Protein AF-A0AAP0EEF1-F1 (afdb_monomer)

Sequence (165 aa):
MEDHRELQLLPNTASATRLAAWRSDSSGSSISKVIESFEGPSLDLQLSISLQPVTKGSSDCVIRRPFREFNDAKIDLNCIEALKWQAAEQIRLAAVEKAYAEKVREMTRREMELAQSEFARARYMWERAREEVEKAERLKEKATRQIDSKCMEITCQACRQSFRP

Secondary structure (DSSP, 8-state):
---------------------------------------------------------S-----------S--HHHHHHHHHHHHHHHHHHHHHHHHHHHHHHHHHHHHHHHHHHHHHHHHHHHHHHHHHHHHHHHHHHHHHHHHHHHHHHHHHHS-HHHHHHT--

Radius of gyration: 39.21 Å; Cα contacts (8 Å, |Δi|>4): 2; chains: 1; bounding box: 82×52×106 Å

Solvent-accessible surface area (backbone atoms only — not comparable to full-atom values): 10947 Å² total; per-residue (Å²): 133,83,89,89,78,85,87,81,89,74,93,84,81,84,89,80,92,74,88,80,82,82,81,81,81,93,79,83,87,79,95,71,94,74,88,72,80,78,80,63,83,80,78,76,75,78,73,80,76,72,77,62,72,80,75,72,76,87,70,88,77,73,90,70,84,72,95,79,86,91,82,72,73,69,63,54,52,57,52,51,51,54,50,51,51,52,51,52,51,51,50,53,52,51,52,54,53,48,53,51,54,50,51,50,53,53,51,54,50,52,54,50,52,50,52,50,54,51,49,54,52,50,51,53,52,49,53,52,51,49,53,51,51,55,50,51,50,55,49,49,54,52,50,51,56,51,49,55,54,50,52,60,72,72,47,54,73,70,58,51,64,73,70,53,132

Foldseek 3Di:
DDDDDDDDDDDDDDDDDDDDDDDDDDDDDDDDDDPPPPPDPPPPPPPPPPPPVPPPDDDDPPPPDDDDDDDPPPVVVVVVVVVVVVVVVVVVVVVVVVVVVVVVVVVVVVVVVVVVVVVVVVVVVVVVVVVVVVVVVVVVVVVVVVCVVVVLVPDDPVVNVVPDD

Mean predicted aligned error: 19.74 Å

Organism: NCBI:txid461633

Structure (mmCIF, N/CA/C/O backbone):
data_AF-A0AAP0EEF1-F1
#
_entry.id   AF-A0AAP0EEF1-F1
#
loop_
_atom_site.group_PDB
_atom_site.id
_atom_site.type_symbol
_atom_site.label_atom_id
_atom_site.label_alt_id
_atom_site.label_comp_id
_atom_site.label_asym_id
_atom_site.label_entity_id
_atom_site.label_seq_id
_atom_site.pdbx_PDB_ins_code
_atom_site.Cartn_x
_atom_site.Cartn_y
_atom_site.Cartn_z
_atom_site.occupancy
_atom_site.B_iso_or_equiv
_atom_site.auth_seq_id
_atom_site.auth_comp_id
_atom_site.auth_asym_id
_atom_site.auth_atom_id
_atom_site.pdbx_PDB_model_num
ATOM 1 N N . MET A 1 1 ? -27.051 17.434 -30.254 1.00 35.62 1 MET A N 1
ATOM 2 C CA . MET A 1 1 ? -26.848 16.120 -30.882 1.00 35.62 1 MET A CA 1
ATOM 3 C C . MET A 1 1 ? -25.595 15.565 -30.236 1.00 35.62 1 MET A C 1
ATOM 5 O O . MET A 1 1 ? -24.589 16.257 -30.312 1.00 35.62 1 MET A O 1
ATOM 9 N N . GLU A 1 2 ? -25.778 14.469 -29.486 1.00 39.75 2 GLU A N 1
ATOM 10 C CA . GLU A 1 2 ? -24.788 13.547 -28.884 1.00 39.75 2 GLU A CA 1
ATOM 11 C C . GLU A 1 2 ? -23.659 14.199 -28.055 1.00 39.75 2 GLU A C 1
ATOM 13 O O . GLU A 1 2 ? -22.771 14.842 -28.594 1.00 39.75 2 GLU A O 1
ATOM 18 N N . ASP A 1 3 ? -23.610 14.179 -26.723 1.00 47.78 3 ASP A N 1
ATOM 19 C CA . ASP A 1 3 ? -23.941 13.183 -25.690 1.00 47.78 3 ASP A CA 1
ATOM 20 C C . ASP A 1 3 ? -23.058 11.916 -25.668 1.00 47.78 3 ASP A C 1
ATOM 22 O O . ASP A 1 3 ? -22.742 11.358 -26.714 1.00 47.78 3 ASP A O 1
ATOM 26 N N . HIS A 1 4 ? -22.738 11.478 -24.434 1.00 46.66 4 HIS A N 1
ATOM 27 C CA . HIS A 1 4 ? -22.029 10.258 -23.975 1.00 46.66 4 HIS A CA 1
ATOM 28 C C . HIS A 1 4 ? -20.543 10.412 -23.590 1.00 46.66 4 HIS A C 1
ATOM 30 O O . HIS A 1 4 ? -19.727 10.867 -24.377 1.00 46.66 4 HIS A O 1
ATOM 36 N N . ARG A 1 5 ? -20.044 9.912 -22.454 1.00 43.47 5 ARG A N 1
ATOM 37 C CA . ARG A 1 5 ? -20.575 9.458 -21.152 1.00 43.47 5 ARG A CA 1
ATOM 38 C C . ARG A 1 5 ? -19.319 9.039 -20.374 1.00 43.47 5 ARG A C 1
ATOM 40 O O . ARG A 1 5 ? -18.548 8.213 -20.855 1.00 43.47 5 ARG A O 1
ATOM 47 N N . GLU A 1 6 ? -19.098 9.622 -19.206 1.00 51.62 6 GLU A N 1
ATOM 48 C CA . GLU A 1 6 ? -17.984 9.287 -18.316 1.00 51.62 6 GLU A CA 1
ATOM 49 C C . GLU A 1 6 ? -18.129 7.846 -17.789 1.00 51.62 6 GLU A C 1
ATOM 51 O O . GLU A 1 6 ? -19.218 7.423 -17.391 1.00 51.62 6 GLU A O 1
ATOM 56 N N . LEU A 1 7 ? -17.038 7.074 -17.789 1.00 45.34 7 LEU A N 1
ATOM 57 C CA . LEU A 1 7 ? -17.011 5.717 -17.240 1.00 45.34 7 LEU A CA 1
ATOM 58 C C . LEU A 1 7 ? -16.867 5.778 -15.714 1.00 45.34 7 LEU A C 1
ATOM 60 O O . LEU A 1 7 ? -15.766 5.842 -15.173 1.00 45.34 7 LEU A O 1
ATOM 64 N N . GLN A 1 8 ? -18.004 5.741 -15.023 1.00 51.88 8 GLN A N 1
ATOM 65 C CA . GLN A 1 8 ? -18.085 5.448 -13.595 1.00 51.88 8 GLN A CA 1
ATOM 66 C C . GLN A 1 8 ? -17.860 3.946 -13.366 1.00 51.88 8 GLN A C 1
ATOM 68 O O . GLN A 1 8 ? -18.639 3.119 -13.838 1.00 51.88 8 GLN A O 1
ATOM 73 N N . LEU A 1 9 ? -16.819 3.587 -12.613 1.00 38.78 9 LEU A N 1
ATOM 74 C CA . LEU A 1 9 ? -16.596 2.229 -12.111 1.00 38.78 9 LEU A CA 1
ATOM 75 C C . LEU A 1 9 ? -16.669 2.230 -10.581 1.00 38.78 9 LEU A C 1
ATOM 77 O O . LEU A 1 9 ? -15.650 2.279 -9.900 1.00 38.78 9 LEU A O 1
ATOM 81 N N . LEU A 1 10 ? -17.888 2.160 -10.045 1.00 40.53 10 LEU A N 1
ATOM 82 C CA . LEU A 1 10 ? -18.152 1.705 -8.679 1.00 40.53 10 LEU A CA 1
ATOM 83 C C . LEU A 1 10 ? -19.419 0.840 -8.679 1.00 40.53 10 LEU A C 1
ATOM 85 O O . LEU A 1 10 ? -20.454 1.289 -9.176 1.00 40.53 10 LEU A O 1
ATOM 89 N N . PRO A 1 11 ? -19.403 -0.360 -8.080 1.00 42.25 11 PRO A N 1
ATOM 90 C CA . PRO A 1 11 ? -20.629 -1.036 -7.688 1.00 42.25 11 PRO A CA 1
ATOM 91 C C . PRO A 1 11 ? -21.163 -0.404 -6.398 1.00 42.25 11 PRO A C 1
ATOM 93 O O . PRO A 1 11 ? -20.555 -0.514 -5.334 1.00 42.25 11 PRO A O 1
ATOM 96 N N . ASN A 1 12 ? -22.320 0.246 -6.503 1.00 35.59 12 ASN A N 1
ATOM 97 C CA . ASN A 1 12 ? -23.135 0.673 -5.375 1.00 35.59 12 ASN A CA 1
ATOM 98 C C . ASN A 1 12 ? -24.309 -0.304 -5.226 1.00 35.59 12 ASN A C 1
ATOM 100 O O . ASN A 1 12 ? -25.248 -0.250 -6.015 1.00 35.59 12 ASN A O 1
ATOM 104 N N . THR A 1 13 ? -24.285 -1.169 -4.212 1.00 39.97 13 THR A N 1
ATOM 105 C CA . THR A 1 13 ? -25.500 -1.810 -3.682 1.00 39.97 13 THR A CA 1
ATOM 106 C C . THR A 1 13 ? -25.390 -1.948 -2.172 1.00 39.97 13 THR A C 1
ATOM 108 O O . THR A 1 13 ? -24.521 -2.645 -1.651 1.00 39.97 13 THR A O 1
ATOM 111 N N . ALA A 1 14 ? -26.300 -1.262 -1.489 1.00 37.72 14 ALA A N 1
ATOM 112 C CA . ALA A 1 14 ? -26.515 -1.322 -0.059 1.00 37.72 14 ALA A CA 1
ATOM 113 C C . ALA A 1 14 ? -27.181 -2.644 0.374 1.00 37.72 14 ALA A C 1
ATOM 115 O O . ALA A 1 14 ? -28.046 -3.174 -0.316 1.00 37.72 14 ALA A O 1
ATOM 116 N N . SER A 1 15 ? -26.803 -3.083 1.577 1.00 38.28 15 SER A N 1
ATOM 117 C CA . SER A 1 15 ? -27.629 -3.746 2.597 1.00 38.28 15 SER A CA 1
ATOM 118 C C . SER A 1 15 ? -28.431 -5.002 2.228 1.00 38.28 15 SER A C 1
ATOM 120 O O . SER A 1 15 ? -29.583 -4.925 1.815 1.00 38.28 15 SER A O 1
ATOM 122 N N . ALA A 1 16 ? -27.905 -6.168 2.614 1.00 34.12 16 ALA A N 1
ATOM 123 C CA . ALA A 1 16 ? -28.731 -7.272 3.103 1.00 34.12 16 ALA A CA 1
ATOM 124 C C . ALA A 1 16 ? -27.972 -8.088 4.160 1.00 34.12 16 ALA A C 1
ATOM 126 O O . ALA A 1 16 ? -27.060 -8.860 3.877 1.00 34.12 16 ALA A O 1
ATOM 127 N N . THR A 1 17 ? -28.382 -7.878 5.403 1.00 44.00 17 THR A N 1
ATOM 128 C CA . THR A 1 17 ? -28.107 -8.664 6.602 1.00 44.00 17 THR A CA 1
ATOM 129 C C . THR A 1 17 ? -28.217 -10.166 6.339 1.00 44.00 17 THR A C 1
ATOM 131 O O . THR A 1 17 ? -29.261 -10.620 5.881 1.00 44.00 17 THR A O 1
ATOM 134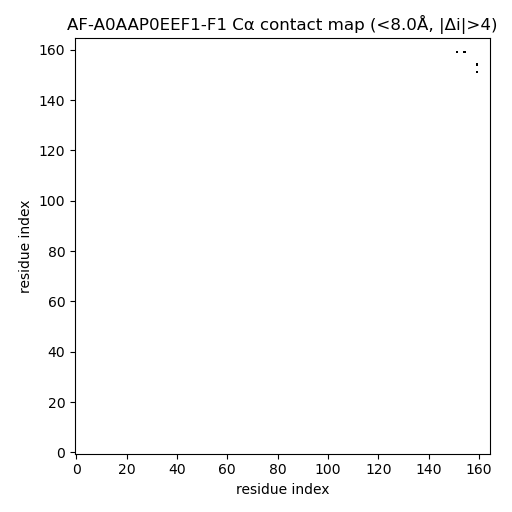 N N . ARG A 1 18 ? -27.190 -10.939 6.711 1.00 42.47 18 ARG A N 1
ATOM 135 C CA . ARG A 1 18 ? -27.290 -12.339 7.168 1.00 42.47 18 ARG A CA 1
ATOM 136 C C . ARG A 1 18 ? -25.984 -12.712 7.869 1.00 42.47 18 ARG A C 1
ATOM 138 O O . ARG A 1 18 ? -25.004 -13.109 7.250 1.00 42.47 18 ARG A O 1
ATOM 145 N N . LEU A 1 19 ? -25.988 -12.537 9.188 1.00 41.12 19 LEU A N 1
ATOM 146 C CA . LEU A 1 19 ? -25.007 -13.123 10.094 1.00 41.12 19 LEU A CA 1
ATOM 147 C C . LEU A 1 19 ? -25.124 -14.648 9.984 1.00 41.12 19 LEU A C 1
ATOM 149 O O . LEU A 1 19 ? -26.091 -15.230 10.472 1.00 41.12 19 LEU A O 1
ATOM 153 N N . ALA A 1 20 ? -24.161 -15.294 9.332 1.00 42.00 20 ALA A N 1
ATOM 154 C CA . ALA A 1 20 ? -23.940 -16.718 9.527 1.00 42.00 20 ALA A CA 1
ATOM 155 C C . ALA A 1 20 ? -23.155 -16.870 10.832 1.00 42.00 20 ALA A C 1
ATOM 157 O O . ALA A 1 20 ? -22.022 -16.409 10.953 1.00 42.00 20 ALA A O 1
ATOM 158 N N . ALA A 1 21 ? -23.811 -17.450 11.830 1.00 40.16 21 ALA A N 1
ATOM 159 C CA . ALA A 1 21 ? -23.226 -17.808 13.105 1.00 40.16 21 ALA A CA 1
ATOM 160 C C . ALA A 1 21 ? -22.211 -18.937 12.899 1.00 40.16 21 ALA A C 1
ATOM 162 O O . ALA A 1 21 ? -22.588 -20.058 12.564 1.00 40.16 21 ALA A O 1
ATOM 163 N N . TRP A 1 22 ? -20.934 -18.653 13.135 1.00 38.59 22 TRP A N 1
ATOM 164 C CA . TRP A 1 22 ? -19.928 -19.693 13.299 1.00 38.59 22 TRP A CA 1
ATOM 165 C C . TRP A 1 22 ? -19.886 -20.034 14.786 1.00 38.59 22 TRP A C 1
ATOM 167 O O . TRP A 1 22 ? -19.273 -19.337 15.590 1.00 38.59 22 TRP A O 1
ATOM 177 N N . ARG A 1 23 ? -20.620 -21.086 15.155 1.00 38.41 23 ARG A N 1
ATOM 178 C CA . ARG A 1 23 ? -20.267 -21.913 16.309 1.00 38.41 23 ARG A CA 1
ATOM 179 C C . ARG A 1 23 ? -19.200 -22.885 15.833 1.00 38.41 23 ARG A C 1
ATOM 181 O O . ARG A 1 23 ? -19.454 -23.564 14.847 1.00 38.41 23 ARG A O 1
ATOM 188 N N . SER A 1 24 ? -18.086 -22.985 16.546 1.00 39.25 24 SER A N 1
ATOM 189 C CA . SER A 1 24 ? -17.371 -24.253 16.684 1.00 39.25 24 SER A CA 1
ATOM 190 C C . SER A 1 24 ? -16.436 -24.192 17.879 1.00 39.25 24 SER A C 1
ATOM 192 O O . SER A 1 24 ? -15.655 -23.258 18.045 1.00 39.25 24 SER A O 1
ATOM 194 N N . ASP A 1 25 ? -16.612 -25.206 18.711 1.00 35.38 25 ASP A N 1
ATOM 195 C CA . ASP A 1 25 ? -16.025 -25.394 20.017 1.00 35.38 25 ASP A CA 1
ATOM 196 C C . ASP A 1 25 ? -14.528 -25.699 19.965 1.00 35.38 25 ASP A C 1
ATOM 198 O O . ASP A 1 25 ? -14.007 -26.356 19.063 1.00 35.38 25 ASP A O 1
ATOM 202 N N . SER A 1 26 ? -13.859 -25.248 21.017 1.00 44.78 26 SER A N 1
ATOM 203 C CA . SER A 1 26 ? -12.526 -25.666 21.414 1.00 44.78 26 SER A CA 1
ATOM 204 C C . SER A 1 26 ? -12.500 -27.166 21.716 1.00 44.78 26 SER A C 1
ATOM 206 O O . SER A 1 26 ? -13.228 -27.634 22.589 1.00 44.78 26 SER A O 1
ATOM 208 N N . SER A 1 27 ? -11.584 -27.903 21.092 1.00 46.81 27 SER A N 1
ATOM 209 C CA . SER A 1 27 ? -11.004 -29.094 21.715 1.00 46.81 27 SER A CA 1
ATOM 210 C C . SER A 1 27 ? -9.614 -29.357 21.153 1.00 46.81 27 SER A C 1
ATOM 212 O O . SER A 1 27 ? -9.385 -29.301 19.947 1.00 46.81 27 SER A O 1
ATOM 214 N N . GLY A 1 28 ? -8.666 -29.523 22.069 1.00 38.47 28 GLY A N 1
ATOM 215 C CA . GLY A 1 28 ? -7.243 -29.529 21.781 1.00 38.47 28 GLY A CA 1
ATOM 216 C C . GLY A 1 28 ? -6.670 -30.875 21.348 1.00 38.47 28 GLY A C 1
ATOM 217 O O . GLY A 1 28 ? -7.317 -31.914 21.389 1.00 38.47 28 GLY A O 1
ATOM 218 N N . SER A 1 29 ? -5.375 -30.783 21.044 1.00 40.31 29 SER A N 1
ATOM 219 C CA . SER A 1 29 ? -4.373 -31.845 20.958 1.00 40.31 29 SER A CA 1
ATOM 220 C C . SER A 1 29 ? -4.600 -32.927 19.902 1.00 40.31 29 SER A C 1
ATOM 222 O O . SER A 1 29 ? -5.379 -33.854 20.091 1.00 40.31 29 SER A O 1
ATOM 224 N N . SER A 1 30 ? -3.756 -32.928 18.868 1.00 38.69 30 SER A N 1
ATOM 225 C CA . SER A 1 30 ? -2.677 -33.924 18.762 1.00 38.69 30 SER A CA 1
ATOM 226 C C . SER A 1 30 ? -1.806 -33.632 17.544 1.00 38.69 30 SER A C 1
ATOM 228 O O . SER A 1 30 ? -2.279 -33.521 16.418 1.00 38.69 30 SER A O 1
ATOM 230 N N . ILE A 1 31 ? -0.506 -33.523 17.800 1.00 51.88 31 ILE A N 1
ATOM 231 C CA . ILE A 1 31 ? 0.561 -33.537 16.803 1.00 51.88 31 ILE A CA 1
ATOM 232 C C . ILE A 1 31 ? 0.416 -34.812 15.969 1.00 51.88 31 ILE A C 1
ATOM 234 O O . ILE A 1 31 ? 0.535 -35.919 16.491 1.00 51.88 31 ILE A O 1
ATOM 238 N N . SER A 1 32 ? 0.187 -34.673 14.668 1.00 38.97 32 SER A N 1
ATOM 239 C CA . SER A 1 32 ? 0.409 -35.743 13.701 1.00 38.97 32 SER A CA 1
ATOM 240 C C . SER A 1 32 ? 0.831 -35.138 12.373 1.00 38.97 32 SER A C 1
ATOM 242 O O . SER A 1 32 ? 0.156 -34.296 11.792 1.00 38.97 32 SER A O 1
ATOM 244 N N . LYS A 1 33 ? 2.032 -35.549 11.967 1.00 50.44 33 LYS A N 1
ATOM 245 C CA . LYS A 1 33 ? 2.706 -35.246 10.711 1.00 50.44 33 LYS A CA 1
ATOM 246 C C . LYS A 1 33 ? 1.769 -35.431 9.520 1.00 50.44 33 LYS A C 1
ATOM 248 O O . LYS A 1 33 ? 1.417 -36.562 9.208 1.00 50.44 33 LYS A O 1
ATOM 253 N N . VAL A 1 34 ? 1.528 -34.354 8.786 1.00 40.81 34 VAL A N 1
ATOM 254 C CA . VAL A 1 34 ? 1.368 -34.411 7.333 1.00 40.81 34 VAL A CA 1
ATOM 255 C C . VAL A 1 34 ? 2.166 -33.231 6.788 1.00 40.81 34 VAL A C 1
ATOM 257 O O . VAL A 1 34 ? 1.725 -32.088 6.825 1.00 40.81 34 VAL A O 1
ATOM 260 N N . ILE A 1 35 ? 3.406 -33.500 6.372 1.00 47.00 35 ILE A N 1
ATOM 261 C CA . ILE A 1 35 ? 4.091 -32.630 5.417 1.00 47.00 35 ILE A CA 1
ATOM 262 C C . ILE A 1 35 ? 3.398 -32.939 4.097 1.00 47.00 35 ILE A C 1
ATOM 264 O O . ILE A 1 35 ? 3.755 -33.886 3.401 1.00 47.00 35 ILE A O 1
ATOM 268 N N . GLU A 1 36 ? 2.316 -32.219 3.835 1.00 38.88 36 GLU A N 1
ATOM 269 C CA . GLU A 1 36 ? 1.693 -32.203 2.526 1.00 38.88 36 GLU A CA 1
ATOM 270 C C . GLU A 1 36 ? 2.575 -31.297 1.676 1.00 38.88 36 GLU A C 1
ATOM 272 O O . GLU A 1 36 ? 2.641 -30.083 1.879 1.00 38.88 36 GLU A O 1
ATOM 277 N N . SER A 1 37 ? 3.367 -31.926 0.810 1.00 48.66 37 SER A N 1
ATOM 278 C CA . SER A 1 37 ? 4.120 -31.247 -0.232 1.00 48.66 37 SER A CA 1
ATOM 279 C C . SER A 1 37 ? 3.140 -30.419 -1.049 1.00 48.66 37 SER A C 1
ATOM 281 O O . SER A 1 37 ? 2.414 -30.946 -1.888 1.00 48.66 37 SER A O 1
ATOM 283 N N . PHE A 1 38 ? 3.095 -29.120 -0.769 1.00 40.12 38 PHE A N 1
ATOM 284 C CA . PHE A 1 38 ? 2.369 -28.164 -1.580 1.00 40.12 38 PHE A CA 1
ATOM 285 C C . PHE A 1 38 ? 3.133 -28.037 -2.897 1.00 40.12 38 PHE A C 1
ATOM 287 O O . PHE A 1 38 ? 4.091 -27.273 -3.022 1.00 40.12 38 PHE A O 1
ATOM 294 N N . GLU A 1 39 ? 2.747 -28.866 -3.858 1.00 52.09 39 GLU A N 1
ATOM 295 C CA . GLU A 1 39 ? 3.191 -28.798 -5.241 1.00 52.09 39 GLU A CA 1
ATOM 296 C C . GLU A 1 39 ? 2.508 -27.579 -5.869 1.00 52.09 39 GLU A C 1
ATOM 298 O O . GLU A 1 39 ? 1.459 -27.650 -6.506 1.00 52.09 39 GLU A O 1
ATOM 303 N N . GLY A 1 40 ? 3.060 -26.403 -5.562 1.00 54.62 40 GLY A N 1
ATOM 304 C CA . GLY A 1 40 ? 2.671 -25.166 -6.220 1.00 54.62 40 GLY A CA 1
ATOM 305 C C . GLY A 1 40 ? 2.933 -25.289 -7.724 1.00 54.62 40 GLY A C 1
ATOM 306 O O . GLY A 1 40 ? 3.869 -25.992 -8.116 1.00 54.62 40 GLY A O 1
ATOM 307 N N . PRO A 1 41 ? 2.140 -24.624 -8.585 1.00 51.81 41 PRO A N 1
ATOM 308 C CA . PRO A 1 41 ? 2.432 -24.600 -10.008 1.00 51.81 41 PRO A CA 1
ATOM 309 C C . PRO A 1 41 ? 3.858 -24.084 -10.188 1.00 51.81 41 PRO A C 1
ATOM 311 O O . PRO A 1 41 ? 4.166 -22.953 -9.807 1.00 51.81 41 PRO A O 1
ATOM 314 N N . SER A 1 42 ? 4.731 -24.947 -10.712 1.00 56.19 42 SER A N 1
ATOM 315 C CA . SER A 1 42 ? 6.094 -24.588 -11.079 1.00 56.19 42 SER A CA 1
ATOM 316 C C . SER A 1 42 ? 5.994 -23.495 -12.132 1.00 56.19 42 SER A C 1
ATOM 318 O O . SER A 1 42 ? 5.718 -23.756 -13.304 1.00 56.19 42 SER A O 1
ATOM 320 N N . LEU A 1 43 ? 6.138 -22.248 -11.692 1.00 52.53 43 LEU A N 1
ATOM 321 C CA . LEU A 1 43 ? 6.317 -21.107 -12.568 1.00 52.53 43 LEU A CA 1
ATOM 322 C C . LEU A 1 43 ? 7.741 -21.209 -13.103 1.00 52.53 43 LEU A C 1
ATOM 324 O O . LEU A 1 43 ? 8.646 -20.520 -12.631 1.00 52.53 43 LEU A O 1
ATOM 328 N N . ASP A 1 44 ? 7.936 -22.106 -14.069 1.00 57.38 44 ASP A N 1
ATOM 329 C CA . ASP A 1 44 ? 9.104 -22.073 -14.933 1.00 57.38 44 ASP A CA 1
ATOM 330 C C . ASP A 1 44 ? 8.971 -20.814 -15.792 1.00 57.38 44 ASP A C 1
ATOM 332 O O . ASP A 1 44 ? 8.423 -20.805 -16.895 1.00 57.38 44 ASP A O 1
ATOM 336 N N . LEU A 1 45 ? 9.372 -19.687 -15.204 1.00 56.41 45 LEU A N 1
ATOM 337 C CA . LEU A 1 45 ? 9.587 -18.443 -15.913 1.00 56.41 45 LEU A CA 1
ATOM 338 C C . LEU A 1 45 ? 10.794 -18.689 -16.812 1.00 56.41 45 LEU A C 1
ATOM 340 O O . LEU A 1 45 ? 11.922 -18.339 -16.465 1.00 56.41 45 LEU A O 1
ATOM 344 N N . GLN A 1 46 ? 10.546 -19.295 -17.976 1.00 56.12 46 GLN A N 1
ATOM 345 C CA . GLN A 1 46 ? 11.467 -19.261 -19.098 1.00 56.12 46 GLN A CA 1
ATOM 346 C C . GLN A 1 46 ? 11.645 -17.792 -19.483 1.00 56.12 46 GLN A C 1
ATOM 348 O O . GLN A 1 46 ? 10.948 -17.245 -20.337 1.00 56.12 46 GLN A O 1
ATOM 353 N N . LEU A 1 47 ? 12.578 -17.125 -18.808 1.00 48.19 47 LEU A N 1
ATOM 354 C CA . LEU A 1 47 ? 13.075 -15.822 -19.192 1.00 48.19 47 LEU A CA 1
ATOM 355 C C . LEU A 1 47 ? 13.867 -16.042 -20.472 1.00 48.19 47 LEU A C 1
ATOM 357 O O . LEU A 1 47 ? 15.080 -16.247 -20.460 1.00 48.19 47 LEU A O 1
ATOM 361 N N . SER A 1 48 ? 13.167 -15.993 -21.600 1.00 51.53 48 SER A N 1
ATOM 362 C CA . SER A 1 48 ? 13.749 -15.907 -22.930 1.00 51.53 48 SER A CA 1
ATOM 363 C C . SER A 1 48 ? 14.388 -14.529 -23.139 1.00 51.53 48 SER A C 1
ATOM 365 O O . SER A 1 48 ? 14.157 -13.870 -24.143 1.00 51.53 48 SER A O 1
ATOM 367 N N . ILE A 1 49 ? 15.245 -14.098 -22.211 1.00 55.97 49 ILE A N 1
ATOM 368 C CA . ILE A 1 49 ? 16.347 -13.184 -22.505 1.00 55.97 49 ILE A CA 1
ATOM 369 C C . ILE A 1 49 ? 17.513 -14.023 -23.027 1.00 55.97 49 ILE A C 1
ATOM 371 O O . ILE A 1 49 ? 18.634 -13.984 -22.528 1.00 55.97 49 ILE A O 1
ATOM 375 N N . SER A 1 50 ? 17.231 -14.838 -24.045 1.00 50.72 50 SER A N 1
ATOM 376 C CA . SER A 1 50 ? 18.289 -15.414 -24.851 1.00 50.72 50 SER A CA 1
ATOM 377 C C . SER A 1 50 ? 18.861 -14.249 -25.651 1.00 50.72 50 SER A C 1
ATOM 379 O O . SER A 1 50 ? 18.433 -13.970 -26.767 1.00 50.72 50 SER A O 1
ATOM 381 N N . LEU A 1 51 ? 19.832 -13.543 -25.068 1.00 54.59 51 LEU A N 1
ATOM 382 C CA . LEU A 1 51 ? 20.865 -12.899 -25.862 1.00 54.59 51 LEU A CA 1
ATOM 383 C C . LEU A 1 51 ? 21.642 -14.044 -26.506 1.00 54.59 51 LEU A C 1
ATOM 385 O O . LEU A 1 51 ? 22.746 -14.379 -26.081 1.00 54.59 51 LEU A O 1
ATOM 389 N N . GLN A 1 52 ? 21.041 -14.700 -27.502 1.00 47.00 52 GLN A N 1
ATOM 390 C CA . GLN A 1 52 ? 21.853 -15.396 -28.472 1.00 47.00 52 GLN A CA 1
ATOM 391 C C . GLN A 1 52 ? 22.801 -14.321 -28.996 1.00 47.00 52 GLN A C 1
ATOM 393 O O . GLN A 1 52 ? 22.322 -13.295 -29.497 1.00 47.00 52 GLN A O 1
ATOM 398 N N . PRO A 1 53 ? 24.130 -14.486 -28.861 1.00 48.34 53 PRO A N 1
ATOM 399 C CA . PRO A 1 53 ? 25.022 -13.754 -29.738 1.00 48.34 53 PRO A CA 1
ATOM 400 C C . PRO A 1 53 ? 24.474 -14.050 -31.120 1.00 48.34 53 PRO A C 1
ATOM 402 O O . PRO A 1 53 ? 24.348 -15.233 -31.436 1.00 48.34 53 PRO A O 1
ATOM 405 N N . VAL A 1 54 ? 24.043 -13.018 -31.854 1.00 45.22 54 VAL A N 1
ATOM 406 C CA . VAL A 1 54 ? 23.511 -13.154 -33.210 1.00 45.22 54 VAL A CA 1
ATOM 407 C C . VAL A 1 54 ? 24.404 -14.162 -33.915 1.00 45.22 54 VAL A C 1
ATOM 409 O O . VAL A 1 54 ? 25.561 -13.864 -34.226 1.00 45.22 54 VAL A O 1
ATOM 412 N N . THR A 1 55 ? 23.907 -15.391 -34.062 1.00 44.41 55 THR A N 1
ATOM 413 C CA . THR A 1 55 ? 24.569 -16.416 -34.840 1.00 44.41 55 THR A CA 1
ATOM 414 C C . THR A 1 55 ? 24.423 -15.871 -36.234 1.00 44.41 55 THR A C 1
ATOM 416 O O . THR A 1 55 ? 23.350 -15.908 -36.831 1.00 44.41 55 THR A O 1
ATOM 419 N N . LYS A 1 56 ? 25.485 -15.188 -36.672 1.00 48.50 56 LYS A N 1
ATOM 420 C CA . LYS A 1 56 ? 25.627 -14.668 -38.019 1.00 48.50 56 LYS A CA 1
ATOM 421 C C . LYS A 1 56 ? 25.196 -15.799 -38.936 1.00 48.50 56 LYS A C 1
ATOM 423 O O . LYS A 1 56 ? 25.894 -16.806 -39.045 1.00 48.50 56 LYS A O 1
ATOM 428 N N . GLY A 1 57 ? 24.026 -15.643 -39.548 1.00 42.56 57 GLY A N 1
ATOM 429 C CA . GLY A 1 57 ? 23.681 -16.414 -40.720 1.00 42.56 57 GLY A CA 1
ATOM 430 C C . GLY A 1 57 ? 24.826 -16.211 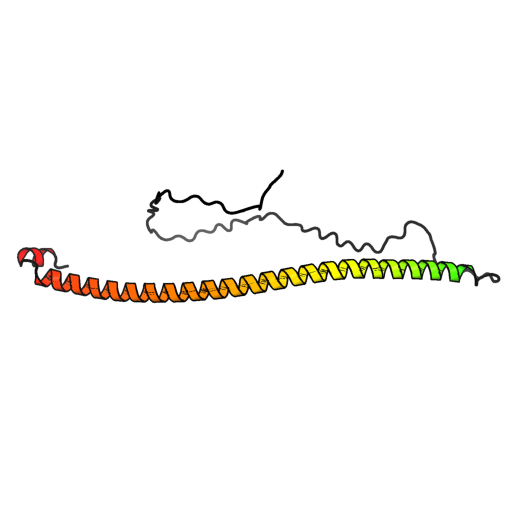-41.696 1.00 42.56 57 GLY A C 1
ATOM 431 O O . GLY A 1 57 ? 25.091 -15.080 -42.090 1.00 42.56 57 GLY A O 1
ATOM 432 N N . SER A 1 58 ? 25.564 -17.293 -41.935 1.00 52.62 58 SER A N 1
ATOM 433 C CA . SER A 1 58 ? 26.402 -17.550 -43.102 1.00 52.62 58 SER A CA 1
ATOM 434 C C . SER A 1 58 ? 26.745 -16.306 -43.930 1.00 52.62 58 SER A C 1
ATOM 436 O O . SER A 1 58 ? 26.138 -16.004 -44.951 1.00 52.62 58 SER A O 1
ATOM 438 N N . SER A 1 59 ? 27.761 -15.586 -43.477 1.00 56.72 59 SER A N 1
ATOM 439 C CA . SE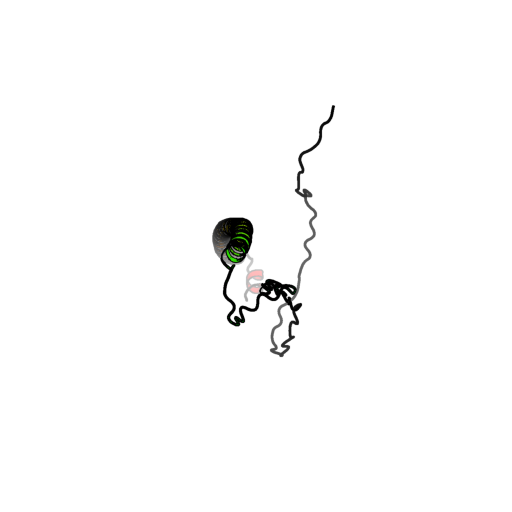R A 1 59 ? 28.698 -14.944 -44.383 1.00 56.72 59 SER A CA 1
ATOM 440 C C . SER A 1 59 ? 30.035 -14.985 -43.674 1.00 56.72 59 SER A C 1
ATOM 442 O O . SER A 1 59 ? 30.336 -14.153 -42.816 1.00 56.72 59 SER A O 1
ATOM 444 N N . ASP A 1 60 ? 30.790 -16.034 -43.979 1.00 46.62 60 ASP A N 1
ATOM 445 C CA . ASP A 1 60 ? 32.173 -16.195 -43.567 1.00 46.62 60 ASP A CA 1
ATOM 446 C C . ASP A 1 60 ? 32.968 -14.935 -43.937 1.00 46.62 60 ASP A C 1
ATOM 448 O O . ASP A 1 60 ? 33.379 -14.750 -45.078 1.00 46.62 60 ASP A O 1
ATOM 452 N N . CYS A 1 61 ? 33.239 -14.071 -42.960 1.00 49.75 61 CYS A N 1
ATOM 453 C CA . CYS A 1 61 ? 34.482 -13.309 -42.952 1.00 49.75 61 CYS A CA 1
ATOM 454 C C . CYS A 1 61 ? 35.374 -13.883 -41.853 1.00 49.75 61 CYS A C 1
ATOM 456 O O . CYS A 1 61 ? 35.684 -13.280 -40.828 1.00 49.75 61 CYS A O 1
ATOM 458 N N . VAL A 1 62 ? 35.777 -15.133 -42.064 1.00 45.75 62 VAL A N 1
ATOM 459 C CA . VAL A 1 62 ? 36.961 -15.659 -41.404 1.00 45.75 62 VAL A CA 1
ATOM 460 C C . VAL A 1 62 ? 38.125 -14.791 -41.882 1.00 45.75 62 VAL A C 1
ATOM 462 O O . VAL A 1 62 ? 38.541 -14.882 -43.036 1.00 45.75 62 VAL A O 1
ATOM 465 N N . ILE A 1 63 ? 38.669 -13.949 -41.001 1.00 52.28 63 ILE A N 1
ATOM 466 C CA . ILE A 1 63 ? 40.014 -13.397 -41.178 1.00 52.28 63 ILE A CA 1
ATOM 467 C C . ILE A 1 63 ? 40.983 -14.579 -41.053 1.00 52.28 63 ILE A C 1
ATOM 469 O O . ILE A 1 63 ? 41.548 -14.856 -40.000 1.00 52.28 63 ILE A O 1
ATOM 473 N N . ARG A 1 64 ? 41.150 -15.318 -42.148 1.00 53.09 64 ARG A N 1
ATOM 474 C CA . ARG A 1 64 ? 42.289 -16.195 -42.398 1.00 53.09 64 ARG A CA 1
ATOM 475 C C . ARG A 1 64 ? 42.988 -15.611 -43.613 1.00 53.09 64 ARG A C 1
ATOM 477 O O . ARG A 1 64 ? 42.631 -15.916 -44.743 1.00 53.09 64 ARG A O 1
ATOM 484 N N . ARG A 1 65 ? 43.957 -14.726 -43.369 1.00 50.94 65 ARG A N 1
ATOM 485 C CA . ARG A 1 65 ? 44.886 -14.246 -44.401 1.00 50.94 65 ARG A CA 1
ATOM 486 C C . ARG A 1 65 ? 45.692 -15.434 -44.939 1.00 50.94 65 ARG A C 1
ATOM 488 O O . ARG A 1 65 ? 46.349 -16.117 -44.154 1.00 50.94 65 ARG A O 1
ATOM 495 N N . PRO A 1 66 ? 45.776 -15.585 -46.264 1.00 53.22 66 PRO A N 1
ATOM 496 C CA . PRO A 1 66 ? 47.062 -15.732 -46.908 1.00 53.22 66 PRO A CA 1
ATOM 497 C C . PRO A 1 66 ? 47.368 -14.461 -47.700 1.00 53.22 66 PRO A C 1
ATOM 499 O O . PRO A 1 66 ? 46.514 -13.915 -48.393 1.00 53.22 66 PRO A O 1
ATOM 502 N N . PHE A 1 67 ? 48.609 -14.006 -47.548 1.00 55.81 67 PHE A N 1
ATOM 503 C CA . PHE A 1 67 ? 49.308 -13.053 -48.408 1.00 55.81 67 PHE A CA 1
ATOM 504 C C . PHE A 1 67 ? 48.757 -13.006 -49.844 1.00 55.81 67 PHE A C 1
ATOM 506 O O . PHE A 1 67 ? 48.942 -13.979 -50.573 1.00 55.81 67 PHE A O 1
ATOM 513 N N . ARG A 1 68 ? 48.174 -11.871 -50.260 1.00 51.28 68 ARG A N 1
ATOM 514 C CA . ARG A 1 68 ? 48.344 -11.283 -51.603 1.00 51.28 68 ARG A CA 1
ATOM 515 C C . ARG A 1 68 ? 48.178 -9.768 -51.534 1.00 51.28 68 ARG A C 1
ATOM 517 O O . ARG A 1 68 ? 47.259 -9.257 -50.903 1.00 51.28 68 ARG A O 1
ATOM 524 N N . GLU A 1 69 ? 49.117 -9.091 -52.172 1.00 56.94 69 GLU A N 1
ATOM 525 C CA . GLU A 1 69 ? 49.213 -7.645 -52.308 1.00 56.94 69 GLU A CA 1
ATOM 526 C C . GLU A 1 69 ? 48.311 -7.121 -53.445 1.00 56.94 69 GLU A C 1
ATOM 528 O O . GLU A 1 69 ? 47.964 -7.857 -54.368 1.00 56.94 69 GLU A O 1
ATOM 533 N N . PHE A 1 70 ? 48.023 -5.813 -53.374 1.00 55.47 70 PHE A N 1
ATOM 534 C CA . PHE A 1 70 ? 47.410 -4.929 -54.380 1.00 55.47 70 PHE A CA 1
ATOM 535 C C . PHE A 1 70 ? 45.895 -5.049 -54.649 1.00 55.47 70 PHE A C 1
ATOM 537 O O . PHE A 1 70 ? 45.457 -5.605 -55.653 1.00 55.47 70 PHE A O 1
ATOM 544 N N . ASN A 1 71 ? 45.097 -4.429 -53.761 1.00 54.50 71 ASN A N 1
ATOM 545 C CA . ASN A 1 71 ? 44.122 -3.332 -54.017 1.00 54.50 71 ASN A CA 1
ATOM 546 C C . ASN A 1 71 ? 43.147 -3.179 -52.814 1.00 54.50 71 ASN A C 1
ATOM 548 O O . ASN A 1 71 ? 41.928 -3.221 -52.960 1.00 54.50 71 ASN A O 1
ATOM 552 N N . ASP A 1 72 ? 43.696 -3.033 -51.601 1.00 54.34 72 ASP A N 1
ATOM 553 C CA . ASP A 1 72 ? 43.051 -3.458 -50.339 1.00 54.34 72 ASP A CA 1
ATOM 554 C C . ASP A 1 72 ? 42.348 -2.334 -49.534 1.00 54.34 72 ASP A C 1
ATOM 556 O O . ASP A 1 72 ? 41.671 -2.586 -48.547 1.00 54.34 72 ASP A O 1
ATOM 560 N N . ALA A 1 73 ? 42.447 -1.064 -49.946 1.00 60.06 73 ALA A N 1
ATOM 561 C CA . ALA A 1 73 ? 41.928 0.056 -49.140 1.00 60.06 73 ALA A CA 1
ATOM 562 C C . ALA A 1 73 ? 40.406 0.296 -49.266 1.00 60.06 73 ALA A C 1
ATOM 564 O O . ALA A 1 73 ? 39.799 0.935 -48.408 1.00 60.06 73 ALA A O 1
ATOM 565 N N . LYS A 1 74 ? 39.772 -0.176 -50.350 1.00 56.62 74 LYS A N 1
ATOM 566 C CA . LYS A 1 74 ? 38.368 0.157 -50.674 1.00 56.62 74 LYS A CA 1
ATOM 567 C C . LYS A 1 74 ? 37.350 -0.821 -50.067 1.00 56.62 74 LYS A C 1
ATOM 569 O O . LYS A 1 74 ? 36.200 -0.442 -49.866 1.00 56.62 74 LYS A O 1
ATOM 574 N N . ILE A 1 75 ? 37.764 -2.054 -49.764 1.00 61.06 75 ILE A N 1
ATOM 575 C CA . ILE A 1 75 ? 36.899 -3.096 -49.178 1.00 61.06 75 ILE A CA 1
ATOM 576 C C . ILE A 1 75 ? 36.751 -2.891 -47.660 1.00 61.06 75 ILE A C 1
ATOM 578 O O . ILE A 1 75 ? 35.651 -3.040 -47.127 1.00 61.06 75 ILE A O 1
ATOM 582 N N . ASP A 1 76 ? 37.811 -2.441 -46.984 1.00 70.69 76 ASP A N 1
ATOM 583 C CA . ASP A 1 76 ? 37.791 -2.146 -45.546 1.00 70.69 76 ASP A CA 1
ATOM 584 C C . ASP A 1 76 ? 36.841 -0.993 -45.185 1.00 70.69 76 ASP A C 1
ATOM 586 O O . ASP A 1 76 ? 36.131 -1.062 -44.182 1.00 70.69 76 ASP A O 1
ATOM 590 N N . LEU A 1 77 ? 36.755 0.053 -46.016 1.00 78.56 77 LEU A N 1
ATOM 591 C CA . LEU A 1 77 ? 35.966 1.247 -45.690 1.00 78.56 77 LEU A CA 1
ATOM 592 C C . LEU A 1 77 ? 34.450 0.979 -45.678 1.00 78.56 77 LEU A C 1
ATOM 594 O O . LEU A 1 77 ? 33.766 1.394 -44.743 1.00 78.56 77 LEU A O 1
ATOM 598 N N . ASN A 1 78 ? 33.942 0.227 -46.662 1.00 83.38 78 ASN A N 1
ATOM 599 C CA . ASN A 1 78 ? 32.526 -0.161 -46.734 1.00 83.38 78 ASN A CA 1
ATOM 600 C C . ASN A 1 78 ? 32.129 -1.100 -45.582 1.00 83.38 78 ASN A C 1
ATOM 602 O O . ASN A 1 78 ? 31.032 -0.988 -45.036 1.00 83.38 78 ASN A O 1
ATOM 606 N N . CYS A 1 79 ? 33.019 -2.019 -45.194 1.00 87.44 79 CYS A N 1
ATOM 607 C CA . CYS A 1 79 ? 32.800 -2.904 -44.050 1.00 87.44 79 CYS A CA 1
ATOM 608 C C . CYS A 1 79 ? 32.731 -2.105 -42.738 1.00 87.44 79 CYS A C 1
ATOM 610 O O . CYS A 1 79 ? 31.820 -2.294 -41.930 1.00 87.44 79 CYS A O 1
ATOM 612 N N . ILE A 1 80 ? 33.648 -1.150 -42.554 1.00 88.50 80 ILE A N 1
ATOM 613 C CA . ILE A 1 80 ? 33.661 -0.247 -41.397 1.00 88.50 80 ILE A CA 1
ATOM 614 C C . ILE A 1 80 ? 32.388 0.609 -41.350 1.00 88.50 80 ILE A C 1
ATOM 616 O O . ILE A 1 80 ? 31.829 0.814 -40.273 1.00 88.50 80 ILE A O 1
ATOM 620 N N . GLU A 1 81 ? 31.909 1.107 -42.489 1.00 91.00 81 GLU A N 1
ATOM 621 C CA . GLU A 1 81 ? 30.674 1.893 -42.564 1.00 91.00 81 GLU A CA 1
ATOM 622 C C . GLU A 1 81 ? 29.435 1.062 -42.195 1.00 91.00 81 GLU A C 1
ATOM 624 O O . GLU A 1 81 ? 28.624 1.501 -41.376 1.00 91.00 81 GLU A O 1
ATOM 629 N N . ALA A 1 82 ? 29.338 -0.174 -42.693 1.00 91.56 82 ALA A N 1
ATOM 630 C CA . ALA A 1 82 ? 28.269 -1.099 -42.319 1.00 91.56 82 ALA A CA 1
ATOM 631 C C . ALA A 1 82 ? 28.284 -1.426 -40.813 1.00 91.56 82 ALA A C 1
ATOM 633 O O . ALA A 1 82 ? 27.237 -1.419 -40.162 1.00 91.56 82 ALA A O 1
ATOM 634 N N . LEU A 1 83 ? 29.469 -1.645 -40.230 1.00 93.75 83 LEU A N 1
ATOM 635 C CA . LEU A 1 83 ? 29.621 -1.873 -38.789 1.00 93.75 83 LEU A CA 1
ATOM 636 C C . LEU A 1 83 ? 29.215 -0.647 -37.960 1.00 93.75 83 LEU A C 1
ATOM 638 O O . LEU A 1 83 ? 28.567 -0.801 -36.924 1.00 93.75 83 LEU A O 1
ATOM 642 N N . LYS A 1 84 ? 29.547 0.571 -38.407 1.00 95.38 84 LYS A N 1
ATOM 643 C CA . LYS A 1 84 ? 29.117 1.815 -37.747 1.00 95.38 84 LYS A CA 1
ATOM 644 C C . LYS A 1 84 ? 27.601 1.967 -37.764 1.00 95.38 84 LYS A C 1
ATOM 646 O O . LYS A 1 84 ? 27.030 2.319 -36.734 1.00 95.38 84 LYS A O 1
ATOM 651 N N . TRP A 1 85 ? 26.959 1.678 -38.897 1.00 96.38 85 TRP A N 1
ATOM 652 C CA . TRP A 1 85 ? 25.500 1.686 -38.990 1.00 96.38 85 TRP A CA 1
ATOM 653 C C . TRP A 1 85 ? 24.888 0.678 -38.013 1.00 96.38 85 TRP A C 1
ATOM 655 O O . TRP A 1 85 ? 24.001 1.030 -37.238 1.00 96.38 85 TRP A O 1
ATOM 665 N N . GLN A 1 86 ? 25.411 -0.552 -37.981 1.00 95.81 86 GLN A N 1
ATOM 666 C CA . GLN A 1 86 ? 24.898 -1.593 -37.092 1.00 95.81 86 GLN A CA 1
ATOM 667 C C . GLN A 1 86 ? 25.063 -1.199 -35.622 1.00 95.81 86 GLN A C 1
ATOM 669 O O . GLN A 1 86 ? 24.132 -1.361 -34.836 1.00 95.81 86 GLN A O 1
ATOM 674 N N . ALA A 1 87 ? 26.216 -0.640 -35.249 1.00 96.69 87 ALA A N 1
ATOM 675 C CA . ALA A 1 87 ? 26.455 -0.145 -33.899 1.00 96.69 87 ALA A CA 1
ATOM 676 C C . ALA A 1 87 ? 25.501 1.002 -33.531 1.00 96.69 87 ALA A C 1
ATOM 678 O O . ALA A 1 87 ? 24.939 0.997 -32.437 1.00 96.69 87 ALA A O 1
ATOM 679 N N . ALA A 1 88 ? 25.274 1.952 -34.442 1.00 97.31 88 ALA A N 1
ATOM 680 C CA . ALA A 1 88 ? 24.333 3.048 -34.227 1.00 97.31 88 ALA A CA 1
ATOM 681 C C . ALA A 1 88 ? 22.901 2.533 -34.016 1.00 97.31 88 ALA A C 1
ATOM 683 O O . ALA A 1 88 ? 22.213 2.990 -33.102 1.00 97.31 88 ALA A O 1
ATOM 684 N N . GLU A 1 89 ? 22.475 1.540 -34.798 1.00 97.81 89 GLU A N 1
ATOM 685 C CA . GLU A 1 89 ? 21.147 0.944 -34.656 1.00 97.81 89 GLU A CA 1
ATOM 686 C C . GLU A 1 89 ? 20.999 0.168 -33.340 1.00 97.81 89 GLU A C 1
ATOM 688 O O . GLU A 1 89 ? 19.986 0.300 -32.655 1.00 97.81 89 GLU A O 1
ATOM 693 N N . GLN A 1 90 ? 22.029 -0.570 -32.917 1.00 98.12 90 GLN A N 1
ATOM 694 C CA . GLN A 1 90 ? 22.028 -1.243 -31.613 1.00 98.12 90 GLN A CA 1
ATOM 695 C C . GLN A 1 90 ? 21.956 -0.245 -30.452 1.00 98.12 90 GLN A C 1
ATOM 697 O O . GLN A 1 90 ? 21.194 -0.451 -29.510 1.00 98.12 90 GLN A O 1
ATOM 702 N N . ILE A 1 91 ? 22.689 0.871 -30.532 1.00 98.06 91 ILE A N 1
ATOM 703 C CA . ILE A 1 91 ? 22.605 1.949 -29.536 1.00 98.06 91 ILE A CA 1
ATOM 704 C C . ILE A 1 91 ? 21.187 2.531 -29.495 1.00 98.06 91 ILE A C 1
ATOM 706 O O . ILE A 1 91 ? 20.650 2.761 -28.411 1.00 98.06 91 ILE A O 1
ATOM 710 N N . ARG A 1 92 ? 20.561 2.745 -30.659 1.00 98.38 92 ARG A N 1
ATOM 711 C CA . ARG A 1 92 ? 19.195 3.273 -30.756 1.00 98.38 92 ARG A CA 1
ATOM 712 C C . ARG A 1 92 ? 18.180 2.337 -30.098 1.00 98.38 92 ARG A C 1
ATOM 714 O O . ARG A 1 92 ? 17.353 2.804 -29.317 1.00 98.38 92 ARG A O 1
ATOM 721 N N . LEU A 1 93 ? 18.252 1.035 -30.379 1.00 98.31 93 LEU A N 1
ATOM 722 C CA . LEU A 1 93 ? 17.370 0.030 -29.776 1.00 98.31 93 LEU A CA 1
ATOM 723 C C . LEU A 1 93 ? 17.576 -0.058 -28.260 1.00 98.31 93 LEU A C 1
ATOM 725 O O . LEU A 1 93 ? 16.612 0.067 -27.504 1.00 98.31 93 LEU A O 1
ATOM 729 N N . ALA A 1 94 ? 18.831 -0.139 -27.810 1.00 98.31 94 ALA A N 1
ATOM 730 C CA . ALA A 1 94 ? 19.163 -0.174 -26.389 1.00 98.31 94 ALA A CA 1
ATOM 731 C C . ALA A 1 94 ? 18.674 1.080 -25.641 1.00 98.31 94 ALA A C 1
ATOM 733 O O . ALA A 1 94 ? 18.237 0.989 -24.494 1.00 98.31 94 ALA A O 1
ATOM 734 N N . ALA A 1 95 ? 18.706 2.257 -26.277 1.00 98.56 95 ALA A N 1
ATOM 735 C CA . ALA A 1 95 ? 18.186 3.489 -25.687 1.00 98.56 95 ALA A CA 1
ATOM 736 C C . ALA A 1 95 ? 16.662 3.440 -25.479 1.00 98.56 95 ALA A C 1
ATOM 738 O O . ALA A 1 95 ? 16.173 3.863 -24.429 1.00 98.56 95 ALA A O 1
ATOM 739 N N . VAL A 1 96 ? 15.915 2.892 -26.444 1.00 98.44 96 VAL A N 1
ATOM 740 C CA . VAL A 1 96 ? 14.456 2.723 -26.337 1.00 98.44 96 VAL A CA 1
ATOM 741 C C . VAL A 1 96 ? 14.106 1.726 -25.231 1.00 98.44 96 VAL A C 1
ATOM 743 O O . VAL A 1 96 ? 13.276 2.023 -24.370 1.00 98.44 96 VAL A O 1
ATOM 746 N N . GLU A 1 97 ? 14.773 0.573 -25.204 1.00 98.12 97 GLU A N 1
ATOM 747 C CA . GLU A 1 97 ? 14.565 -0.453 -24.177 1.00 98.12 97 GLU A CA 1
ATOM 748 C C . GLU A 1 97 ? 14.911 0.064 -22.776 1.00 98.12 97 GLU A C 1
ATOM 750 O O . GLU A 1 97 ? 14.161 -0.154 -21.820 1.00 98.12 97 GLU A O 1
ATOM 755 N N . LYS A 1 98 ? 16.009 0.822 -22.651 1.00 98.44 98 LYS A N 1
ATOM 756 C CA . LYS A 1 98 ? 16.401 1.472 -21.398 1.00 98.44 98 LYS A CA 1
ATOM 757 C C . LYS A 1 98 ? 15.326 2.441 -20.906 1.00 98.44 98 LYS A C 1
ATOM 759 O O . LYS A 1 98 ? 14.950 2.359 -19.738 1.00 98.44 98 LYS A O 1
ATOM 764 N N . ALA A 1 99 ? 14.804 3.308 -21.776 1.00 98.69 99 ALA A N 1
ATOM 765 C CA . ALA A 1 99 ? 13.760 4.268 -21.412 1.00 98.69 99 ALA A CA 1
ATOM 766 C C . ALA A 1 99 ? 12.475 3.567 -20.935 1.00 98.69 99 ALA A C 1
ATOM 768 O O . ALA A 1 99 ? 11.862 3.979 -19.947 1.00 98.69 99 ALA A O 1
ATOM 769 N N . TYR A 1 100 ? 12.096 2.464 -21.587 1.00 98.69 100 TYR A N 1
ATOM 770 C CA . TYR A 1 100 ? 10.968 1.644 -21.150 1.00 98.69 100 TYR A CA 1
ATOM 771 C C . TYR A 1 100 ? 11.218 1.022 -19.768 1.00 98.69 100 TYR A C 1
ATOM 773 O O . TYR A 1 100 ? 10.394 1.164 -18.861 1.00 98.69 100 TYR A O 1
ATOM 781 N N . ALA A 1 101 ? 12.380 0.396 -19.566 1.00 98.75 101 ALA A N 1
ATOM 782 C CA . ALA A 1 101 ? 12.733 -0.219 -18.290 1.00 98.75 101 ALA A CA 1
ATOM 783 C C . ALA A 1 101 ? 12.796 0.809 -17.144 1.00 98.75 101 ALA A C 1
ATOM 785 O O . ALA A 1 101 ? 12.374 0.525 -16.023 1.00 98.75 101 ALA A O 1
ATOM 786 N N . GLU A 1 102 ? 13.302 2.015 -17.401 1.00 98.69 102 GLU A N 1
ATOM 787 C CA . GLU A 1 102 ? 13.293 3.123 -16.441 1.00 98.69 102 GLU A CA 1
ATOM 788 C C . GLU A 1 102 ? 11.871 3.561 -16.089 1.00 98.69 102 GLU A C 1
ATOM 790 O O . GLU A 1 102 ? 11.556 3.703 -14.906 1.00 98.69 102 GLU A O 1
ATOM 795 N N . LYS A 1 103 ? 10.984 3.691 -17.083 1.00 98.69 103 LYS A N 1
ATOM 796 C CA . LYS A 1 103 ? 9.582 4.041 -16.838 1.00 98.69 103 LYS A CA 1
ATOM 797 C C . LYS A 1 103 ? 8.883 3.006 -15.961 1.00 98.69 103 LYS A C 1
ATOM 799 O O . LYS A 1 103 ? 8.174 3.396 -15.036 1.00 98.69 103 LYS A O 1
ATOM 804 N N . VAL A 1 104 ? 9.097 1.716 -16.218 1.00 98.81 104 VAL A N 1
ATOM 805 C CA . VAL A 1 104 ? 8.525 0.630 -15.407 1.00 98.81 104 VAL A CA 1
ATOM 806 C C . VAL A 1 104 ? 9.035 0.695 -13.970 1.00 98.81 104 VAL A C 1
ATOM 808 O O . VAL A 1 104 ? 8.221 0.740 -13.051 1.00 98.81 104 VAL A O 1
ATOM 811 N N . ARG A 1 105 ? 10.356 0.801 -13.758 1.00 98.75 105 ARG A N 1
ATOM 812 C CA . ARG A 1 105 ? 10.936 0.934 -12.406 1.00 98.75 105 ARG A CA 1
ATOM 813 C C . ARG A 1 105 ? 10.357 2.120 -11.649 1.00 98.75 105 ARG A C 1
ATOM 815 O O . ARG A 1 105 ? 10.080 2.027 -10.458 1.00 98.75 105 ARG A O 1
ATOM 822 N N . GLU A 1 106 ? 10.180 3.231 -12.347 1.00 98.81 106 GLU A N 1
ATOM 823 C CA . GLU A 1 106 ? 9.680 4.458 -11.757 1.00 98.81 106 GLU A CA 1
ATOM 824 C C . GLU A 1 106 ? 8.173 4.391 -11.449 1.00 98.81 106 GLU A C 1
ATOM 826 O O . GLU A 1 106 ? 7.729 4.964 -10.460 1.00 98.81 106 GLU A O 1
ATOM 831 N N . MET A 1 107 ? 7.373 3.656 -12.230 1.00 98.62 107 MET A N 1
ATOM 832 C CA . MET A 1 107 ? 5.989 3.337 -11.846 1.00 98.62 107 MET A CA 1
ATOM 833 C C . MET A 1 107 ? 5.959 2.445 -10.602 1.00 98.62 107 MET A C 1
ATOM 835 O O . MET A 1 107 ? 5.295 2.788 -9.630 1.00 98.62 107 MET A O 1
ATOM 839 N N . THR A 1 108 ? 6.742 1.363 -10.578 1.00 98.75 108 THR A N 1
ATOM 840 C CA . THR A 1 108 ? 6.822 0.459 -9.420 1.00 98.75 108 THR A CA 1
ATOM 841 C C . THR A 1 108 ? 7.254 1.183 -8.145 1.00 98.75 108 THR A C 1
ATOM 843 O O . THR A 1 108 ? 6.716 0.908 -7.076 1.00 98.75 108 THR A O 1
ATOM 846 N N . ARG A 1 109 ? 8.194 2.133 -8.241 1.00 98.81 109 ARG A N 1
ATOM 847 C CA . ARG A 1 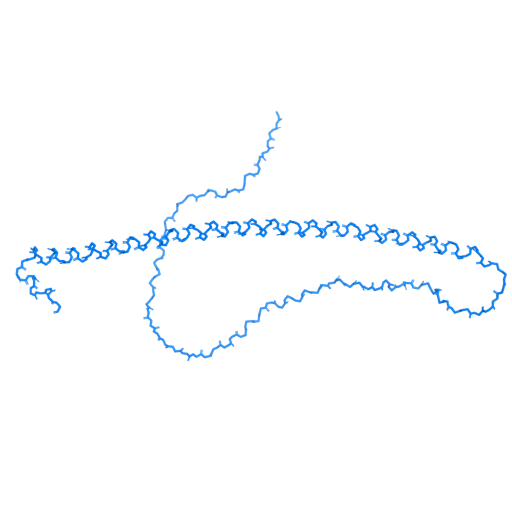109 ? 8.623 2.950 -7.099 1.00 98.81 109 ARG A CA 1
ATOM 848 C C . ARG A 1 109 ? 7.459 3.742 -6.504 1.00 98.81 109 ARG A C 1
ATOM 850 O O . ARG A 1 109 ? 7.250 3.677 -5.299 1.00 98.81 109 ARG A O 1
ATOM 857 N N . ARG A 1 110 ? 6.681 4.428 -7.347 1.00 98.88 110 ARG A N 1
ATOM 858 C CA . ARG A 1 110 ? 5.519 5.214 -6.898 1.00 98.88 110 ARG A CA 1
ATOM 859 C C . ARG A 1 110 ? 4.436 4.343 -6.274 1.00 98.88 110 ARG A C 1
ATOM 861 O O . ARG A 1 110 ? 3.907 4.702 -5.230 1.00 98.88 110 ARG A O 1
ATOM 868 N N . GLU A 1 111 ? 4.142 3.192 -6.874 1.00 98.75 111 GLU A N 1
ATOM 869 C CA . GLU A 1 111 ? 3.179 2.235 -6.311 1.00 98.75 111 GLU A CA 1
ATOM 870 C C . GLU A 1 111 ? 3.629 1.732 -4.934 1.00 98.75 111 GLU A C 1
ATOM 872 O O . GLU A 1 111 ? 2.836 1.650 -3.998 1.00 98.75 111 GLU A O 1
ATOM 877 N N . MET A 1 112 ? 4.924 1.449 -4.777 1.00 98.81 112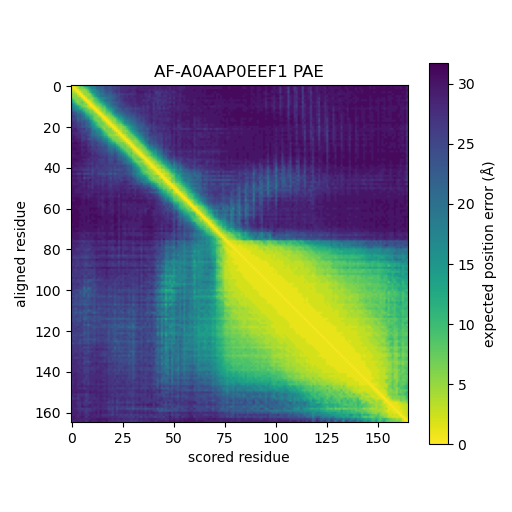 MET A N 1
ATOM 878 C CA . MET A 1 112 ? 5.491 1.041 -3.496 1.00 98.81 112 MET A CA 1
ATOM 879 C C . MET A 1 112 ? 5.395 2.155 -2.443 1.00 98.81 112 MET A C 1
ATOM 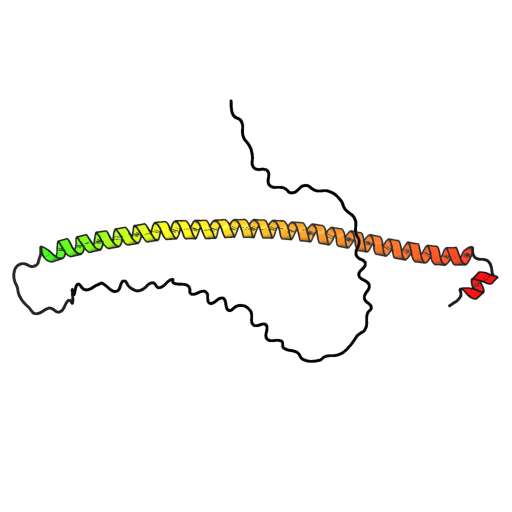881 O O . MET A 1 112 ? 5.020 1.877 -1.307 1.00 98.81 112 MET A O 1
ATOM 885 N N . GLU A 1 113 ? 5.709 3.401 -2.798 1.00 98.75 113 GLU A N 1
ATOM 886 C CA . GLU A 1 113 ? 5.574 4.559 -1.901 1.00 98.75 113 GLU A CA 1
ATOM 887 C C . GLU A 1 113 ? 4.116 4.767 -1.465 1.00 98.75 113 GLU A C 1
ATOM 889 O O . GLU A 1 113 ? 3.839 4.933 -0.273 1.00 98.75 113 GLU A O 1
ATOM 894 N N . LEU A 1 114 ? 3.171 4.676 -2.406 1.00 98.75 114 LEU A N 1
ATOM 895 C CA . LEU A 1 114 ? 1.743 4.762 -2.116 1.00 98.75 114 LEU A CA 1
ATOM 896 C C . LEU A 1 114 ? 1.309 3.643 -1.160 1.00 98.75 114 LEU A C 1
ATOM 898 O O . LEU A 1 114 ? 0.704 3.923 -0.123 1.00 98.75 114 LEU A O 1
ATOM 902 N N . ALA A 1 115 ? 1.686 2.396 -1.446 1.00 98.81 115 ALA A N 1
ATOM 903 C CA . ALA A 1 115 ? 1.377 1.253 -0.592 1.00 98.81 115 ALA A CA 1
ATOM 904 C C . ALA A 1 115 ? 1.959 1.400 0.824 1.00 98.81 115 ALA A C 1
ATOM 906 O O . ALA A 1 115 ? 1.281 1.093 1.805 1.00 98.81 115 ALA A O 1
ATOM 907 N N . GLN A 1 116 ? 3.188 1.910 0.957 1.00 98.81 116 GLN A N 1
ATOM 908 C CA . GLN A 1 116 ? 3.799 2.186 2.260 1.00 98.81 116 GLN A CA 1
ATOM 909 C C . GLN A 1 116 ? 3.022 3.253 3.035 1.00 98.81 116 GLN A C 1
ATOM 911 O O . GLN A 1 116 ? 2.749 3.068 4.224 1.00 98.81 116 GLN A O 1
ATOM 916 N N . SER A 1 117 ? 2.637 4.345 2.369 1.00 98.81 117 SER A N 1
ATOM 917 C CA . SER A 1 117 ? 1.867 5.424 2.995 1.00 98.81 117 SER A CA 1
ATOM 918 C C . SER A 1 117 ? 0.493 4.943 3.486 1.00 98.81 117 SER A C 1
ATOM 920 O O . SER A 1 117 ? 0.101 5.222 4.622 1.00 98.81 117 SER A O 1
ATOM 922 N N . GLU A 1 118 ? -0.195 4.125 2.686 1.00 98.88 118 GLU A N 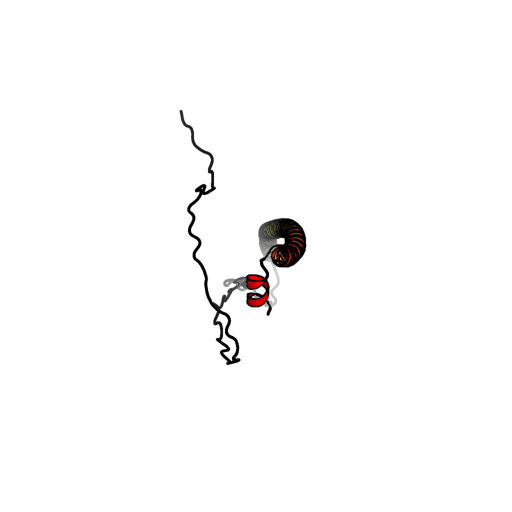1
ATOM 923 C CA . GLU A 1 118 ? -1.484 3.531 3.036 1.00 98.88 118 GLU A CA 1
ATOM 924 C C . GLU A 1 118 ? -1.359 2.512 4.171 1.00 98.88 118 GLU A C 1
ATOM 926 O O . GLU A 1 118 ? -2.172 2.516 5.099 1.00 98.88 118 GLU A O 1
ATOM 931 N N . PHE A 1 119 ? -0.308 1.688 4.172 1.00 98.88 119 PHE A N 1
ATOM 932 C CA . PHE A 1 119 ? -0.051 0.760 5.270 1.00 98.88 119 PHE A CA 1
ATOM 933 C C . PHE A 1 119 ? 0.238 1.497 6.582 1.00 98.88 119 PHE A C 1
ATOM 935 O O . PHE A 1 119 ? -0.316 1.137 7.621 1.00 98.88 119 PHE A O 1
ATOM 942 N N . ALA A 1 120 ? 1.044 2.562 6.550 1.00 98.81 120 ALA A N 1
ATOM 943 C CA . ALA A 1 120 ? 1.304 3.394 7.724 1.00 98.81 120 ALA A CA 1
ATOM 944 C C . ALA A 1 120 ? 0.009 4.022 8.268 1.00 98.81 120 ALA A C 1
ATOM 946 O O . ALA A 1 120 ? -0.250 3.986 9.474 1.00 98.81 120 ALA A O 1
ATOM 947 N N . ARG A 1 121 ? -0.855 4.521 7.375 1.00 98.75 121 ARG A N 1
ATOM 948 C CA . ARG A 1 121 ? -2.175 5.058 7.731 1.00 98.75 121 ARG A CA 1
ATOM 949 C C . ARG A 1 121 ? -3.073 3.992 8.362 1.00 98.75 121 ARG A C 1
ATOM 951 O O . ARG A 1 121 ? -3.687 4.244 9.399 1.00 98.75 121 ARG A O 1
ATOM 958 N N . ALA A 1 122 ? -3.125 2.795 7.779 1.00 98.88 122 ALA A N 1
ATOM 959 C CA . ALA A 1 122 ? -3.894 1.670 8.304 1.00 98.88 122 ALA A CA 1
ATOM 960 C C . ALA A 1 122 ? -3.394 1.222 9.685 1.00 98.88 122 ALA A C 1
ATOM 962 O O . ALA A 1 122 ? -4.198 1.031 10.597 1.00 98.88 122 ALA A O 1
ATOM 963 N N . ARG A 1 123 ? -2.072 1.120 9.866 1.00 98.81 123 ARG A N 1
ATOM 964 C CA . ARG A 1 123 ? -1.429 0.795 11.148 1.00 98.81 123 ARG A CA 1
ATOM 965 C C . ARG A 1 123 ? -1.815 1.777 12.242 1.00 98.81 123 ARG A C 1
ATOM 967 O O . ARG A 1 123 ? -2.246 1.355 13.308 1.00 98.81 123 ARG A O 1
ATOM 974 N N . TYR A 1 124 ? -1.737 3.068 11.950 1.00 98.75 124 TYR A N 1
ATOM 975 C CA . TYR A 1 124 ? -2.129 4.113 12.887 1.00 98.75 124 TYR A CA 1
ATOM 976 C C . TYR A 1 124 ? -3.608 4.026 13.290 1.00 98.75 124 TYR A C 1
ATOM 978 O O . TYR A 1 124 ? -3.941 4.121 14.472 1.00 98.75 124 TYR A O 1
ATOM 986 N N . MET A 1 125 ? -4.510 3.810 12.325 1.00 98.81 125 MET A N 1
ATOM 987 C CA . MET A 1 125 ? -5.935 3.623 12.620 1.00 98.81 125 MET A CA 1
ATOM 988 C C . MET A 1 125 ? -6.183 2.370 13.466 1.00 98.81 125 MET A C 1
ATOM 990 O O . MET A 1 125 ? -6.996 2.407 14.387 1.00 98.81 125 MET A O 1
ATOM 994 N N . TRP A 1 126 ? -5.473 1.277 13.181 1.00 98.81 126 TRP A N 1
ATOM 995 C CA . TRP A 1 126 ? -5.576 0.038 13.945 1.00 98.81 126 TRP A CA 1
ATOM 996 C C . TRP A 1 126 ? -5.083 0.202 15.385 1.00 98.81 126 TRP A C 1
ATOM 998 O O . TRP A 1 126 ? -5.757 -0.245 16.308 1.00 98.81 126 TRP A O 1
ATOM 1008 N N . GLU A 1 127 ? -3.951 0.877 15.593 1.00 98.81 127 GLU A N 1
ATOM 1009 C CA . GLU A 1 127 ? -3.41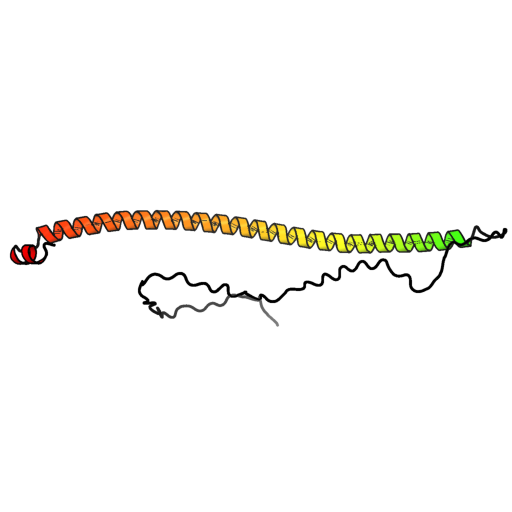3 1.149 16.932 1.00 98.81 127 GLU A CA 1
ATOM 1010 C C . GLU A 1 127 ? -4.393 1.993 17.754 1.00 98.81 127 GLU A C 1
ATOM 1012 O O . GLU A 1 127 ? -4.752 1.605 18.864 1.00 98.81 127 GLU A O 1
ATOM 1017 N N . ARG A 1 128 ? -4.950 3.057 17.162 1.00 98.69 128 ARG A N 1
ATOM 1018 C CA . ARG A 1 128 ? -6.032 3.844 17.774 1.00 98.69 128 ARG A CA 1
ATOM 1019 C C . ARG A 1 128 ? -7.247 3.003 18.142 1.00 98.69 128 ARG A C 1
ATOM 1021 O O . ARG A 1 128 ? -7.736 3.085 19.263 1.00 98.69 128 ARG A O 1
ATOM 1028 N N . ALA A 1 129 ? -7.749 2.202 17.206 1.00 98.81 129 ALA A N 1
ATOM 1029 C CA . ALA A 1 129 ? -8.908 1.353 17.462 1.00 98.81 129 ALA A CA 1
ATOM 1030 C C . ALA A 1 129 ? -8.626 0.354 18.594 1.00 98.81 129 ALA A C 1
ATOM 1032 O O . ALA A 1 129 ? -9.478 0.135 19.454 1.00 98.81 129 ALA A O 1
ATOM 1033 N N . ARG A 1 130 ? -7.416 -0.210 18.632 1.00 98.69 130 ARG A N 1
ATOM 1034 C CA . ARG A 1 130 ? -6.979 -1.128 19.683 1.00 98.69 130 ARG A CA 1
ATOM 1035 C C . ARG A 1 130 ? -6.949 -0.456 21.057 1.00 98.69 130 ARG A C 1
ATOM 1037 O O . ARG A 1 130 ? -7.432 -1.050 22.016 1.00 98.69 130 ARG A O 1
ATOM 1044 N N . GLU A 1 131 ? -6.436 0.769 21.154 1.00 98.75 131 GLU A N 1
ATOM 1045 C CA . GLU A 1 131 ? -6.450 1.545 22.402 1.00 98.75 131 GLU A CA 1
ATOM 1046 C C . GLU A 1 131 ? -7.877 1.804 22.904 1.00 98.75 131 GLU A C 1
ATOM 1048 O O . GLU A 1 131 ? -8.150 1.680 24.101 1.00 98.75 131 GLU A O 1
ATOM 1053 N N . GLU A 1 132 ? -8.802 2.143 22.003 1.00 98.62 132 GLU A N 1
ATOM 1054 C CA . GLU A 1 132 ? -10.208 2.364 22.357 1.00 98.62 132 GLU A CA 1
ATOM 1055 C C . GLU A 1 132 ? -10.897 1.076 22.827 1.00 98.62 132 GLU A C 1
ATOM 1057 O O . GLU A 1 132 ? -11.626 1.099 23.821 1.00 98.62 132 GLU A O 1
ATOM 1062 N N . VAL A 1 133 ? -10.615 -0.065 22.189 1.00 98.69 133 VAL A N 1
ATOM 1063 C CA . VAL A 1 133 ? -11.097 -1.375 22.656 1.00 98.69 133 VAL A CA 1
ATOM 1064 C C . VAL A 1 133 ? -10.574 -1.672 24.059 1.00 98.69 133 VAL A C 1
ATOM 1066 O O . VAL A 1 133 ? -11.356 -2.034 24.934 1.00 98.69 133 VAL A O 1
ATOM 1069 N N . GLU A 1 134 ? -9.289 -1.440 24.324 1.00 98.69 134 GLU A N 1
ATOM 1070 C CA . GLU A 1 134 ? -8.710 -1.675 25.649 1.00 98.69 134 GLU A CA 1
ATOM 1071 C C . GLU A 1 134 ? -9.342 -0.761 26.721 1.00 98.69 134 GLU A C 1
ATOM 1073 O O . GLU A 1 134 ? -9.601 -1.177 27.853 1.00 98.69 134 GLU A O 1
ATOM 1078 N N . LYS A 1 135 ? -9.651 0.501 26.389 1.00 98.62 135 LYS A N 1
ATOM 1079 C CA . LYS A 1 135 ? -10.411 1.402 27.280 1.00 98.62 135 LYS A CA 1
ATOM 1080 C C . LYS A 1 135 ? -11.812 0.865 27.556 1.00 98.62 135 LYS A C 1
ATOM 1082 O O . LYS A 1 135 ? -12.217 0.823 28.721 1.00 98.62 135 LYS A O 1
ATOM 1087 N N . ALA A 1 136 ? -12.525 0.430 26.521 1.00 98.62 136 ALA A N 1
ATOM 1088 C CA . ALA A 1 136 ? -13.857 -0.145 26.655 1.00 98.62 136 ALA A CA 1
ATOM 1089 C C . ALA A 1 136 ? -13.843 -1.421 27.510 1.00 98.62 136 ALA A C 1
ATOM 1091 O O . ALA A 1 136 ? -14.707 -1.591 28.368 1.00 98.62 136 ALA A O 1
ATOM 1092 N N . GLU A 1 137 ? -12.837 -2.283 27.354 1.00 98.56 137 GLU A N 1
ATOM 1093 C CA . GLU A 1 137 ? -12.683 -3.495 28.160 1.00 98.56 137 GLU A CA 1
ATOM 1094 C C . GLU A 1 137 ? -12.450 -3.187 29.641 1.00 98.56 137 GLU A C 1
ATOM 1096 O O . GLU A 1 137 ? -13.122 -3.771 30.494 1.00 98.56 137 GLU A O 1
ATOM 1101 N N . ARG A 1 138 ? -11.585 -2.216 29.963 1.00 98.25 138 ARG A N 1
ATOM 1102 C CA . ARG A 1 138 ? -11.374 -1.777 3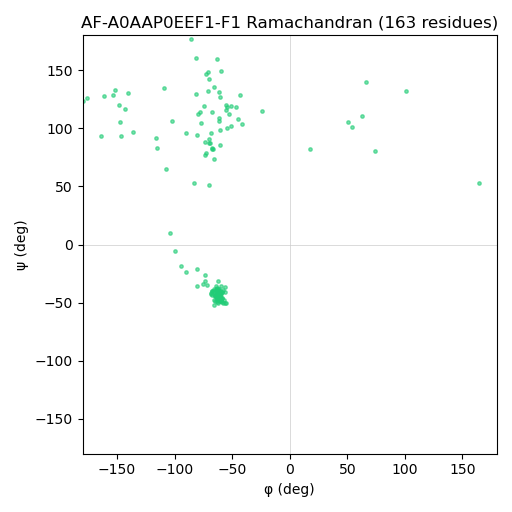1.354 1.00 98.25 138 ARG A CA 1
ATOM 1103 C C . ARG A 1 138 ? -12.644 -1.184 31.971 1.00 98.25 138 ARG A C 1
ATOM 1105 O O . ARG A 1 138 ? -12.915 -1.393 33.153 1.00 98.25 138 ARG A O 1
ATOM 1112 N N . LEU A 1 139 ? -13.425 -0.427 31.197 1.00 98.12 139 LEU A N 1
ATOM 1113 C CA . LEU A 1 139 ? -14.708 0.113 31.659 1.00 98.12 139 LEU A CA 1
ATOM 1114 C C . LEU A 1 139 ? -15.738 -0.996 31.878 1.00 98.12 139 LEU A C 1
ATOM 1116 O O . LEU A 1 139 ? -16.400 -1.001 32.916 1.00 98.12 139 LEU A O 1
ATOM 1120 N N . LYS A 1 140 ? -15.825 -1.955 30.949 1.00 98.19 140 LYS A N 1
ATOM 1121 C CA . LYS A 1 140 ? -16.677 -3.143 31.065 1.00 98.19 140 LYS A CA 1
ATOM 1122 C C . LYS A 1 140 ? -16.361 -3.905 32.348 1.00 98.19 140 LYS A C 1
ATOM 1124 O O . LYS A 1 140 ? -17.268 -4.161 33.125 1.00 98.19 140 LYS A O 1
ATOM 1129 N N . GLU A 1 141 ? -15.090 -4.202 32.612 1.00 97.56 141 GLU A N 1
ATOM 1130 C CA . GLU A 1 141 ? -14.679 -4.927 33.818 1.00 97.56 141 GLU A CA 1
ATOM 1131 C C . GLU A 1 141 ? -15.094 -4.198 35.105 1.00 97.56 141 GLU A C 1
ATOM 1133 O O . GLU A 1 141 ? -15.659 -4.807 36.015 1.00 97.56 141 GLU A O 1
ATOM 1138 N N . LYS A 1 142 ? -14.865 -2.880 35.177 1.00 96.19 142 LYS A N 1
ATOM 1139 C CA . LYS A 1 142 ? -15.291 -2.070 36.328 1.00 96.19 142 LYS A CA 1
ATOM 1140 C C . LYS A 1 142 ? -16.809 -2.084 36.502 1.00 96.19 142 LYS A C 1
ATOM 1142 O O . LYS A 1 142 ? -17.280 -2.248 37.625 1.00 96.19 142 LYS A O 1
ATOM 1147 N N . ALA A 1 143 ? -17.558 -1.920 35.413 1.00 96.25 143 ALA A N 1
ATOM 1148 C CA . ALA A 1 143 ? -19.015 -1.928 35.438 1.00 96.25 143 ALA A CA 1
ATOM 1149 C C . ALA A 1 143 ? -19.559 -3.290 35.884 1.00 96.25 143 ALA A C 1
ATOM 1151 O O . ALA A 1 143 ? -20.401 -3.333 36.774 1.00 96.25 143 ALA A O 1
ATOM 1152 N N . THR A 1 144 ? -19.034 -4.394 35.343 1.00 94.56 144 THR A N 1
ATOM 1153 C CA . THR A 1 144 ? -19.421 -5.754 35.740 1.00 94.56 144 THR A CA 1
ATOM 1154 C C . THR A 1 144 ? -19.186 -5.980 37.232 1.00 94.56 144 THR A C 1
ATOM 1156 O O . THR A 1 144 ? -20.126 -6.321 37.939 1.00 94.56 144 THR A O 1
ATOM 1159 N N . ARG A 1 145 ? -17.993 -5.658 37.755 1.00 92.38 145 ARG A N 1
ATOM 1160 C CA . ARG A 1 145 ? -17.696 -5.796 39.195 1.00 92.38 145 ARG A CA 1
ATOM 1161 C C . ARG A 1 145 ? -18.642 -4.974 40.082 1.00 92.38 145 ARG A C 1
ATOM 1163 O O . ARG A 1 145 ? -19.052 -5.437 41.143 1.00 92.38 145 ARG A O 1
ATOM 1170 N N . GLN A 1 146 ? -18.980 -3.748 39.671 1.00 92.12 146 GLN A N 1
ATOM 1171 C CA . GLN A 1 146 ? -19.916 -2.897 40.415 1.00 92.12 146 GLN A CA 1
ATOM 1172 C C . GLN A 1 146 ? -21.345 -3.444 40.387 1.00 92.12 146 GLN A C 1
ATOM 1174 O O . GLN A 1 146 ? -22.021 -3.419 41.416 1.00 92.12 146 GLN A O 1
ATOM 1179 N N . ILE A 1 147 ? -21.801 -3.934 39.230 1.00 90.31 147 ILE A N 1
ATOM 1180 C CA . ILE A 1 147 ? -23.113 -4.569 39.086 1.00 90.31 147 ILE A CA 1
ATOM 1181 C C . ILE A 1 147 ? -23.182 -5.797 39.990 1.00 90.31 147 ILE A C 1
ATOM 1183 O O . ILE A 1 147 ? -24.113 -5.884 40.781 1.00 90.31 147 ILE A O 1
ATOM 1187 N N . ASP A 1 148 ? -22.178 -6.672 39.961 1.00 87.44 148 ASP A N 1
ATOM 1188 C CA . ASP A 1 148 ? -22.145 -7.881 40.789 1.00 87.44 148 ASP A CA 1
ATOM 1189 C C . ASP A 1 148 ? -22.213 -7.544 42.289 1.00 87.44 148 ASP A C 1
ATOM 1191 O O . ASP A 1 148 ? -23.039 -8.097 43.020 1.00 87.44 148 ASP A O 1
ATOM 1195 N N . SER A 1 149 ? -21.420 -6.563 42.747 1.00 86.81 149 SER A N 1
ATOM 1196 C CA . SER A 1 149 ? -21.457 -6.080 44.139 1.00 86.81 149 SER A CA 1
ATOM 1197 C C . SER A 1 149 ? -22.842 -5.554 44.524 1.00 86.81 149 SER A C 1
ATOM 1199 O O . SER A 1 149 ? -23.414 -5.950 45.542 1.00 86.81 149 SER A O 1
ATOM 1201 N N . LYS A 1 150 ? -23.418 -4.686 43.687 1.00 85.75 150 LYS A N 1
ATOM 1202 C CA . LYS A 1 150 ? -24.698 -4.029 43.965 1.00 85.75 150 LYS A CA 1
ATOM 1203 C C . LYS A 1 150 ? -25.883 -4.994 43.863 1.00 85.75 150 LYS A C 1
ATOM 1205 O O . LYS A 1 150 ? -26.822 -4.904 44.649 1.00 85.75 150 LYS A O 1
ATOM 1210 N N . CYS A 1 151 ? -25.838 -5.954 42.944 1.00 82.69 151 CYS A N 1
ATOM 1211 C CA . CYS A 1 151 ? -26.819 -7.031 42.848 1.00 82.69 151 CYS A CA 1
ATOM 1212 C C . CYS A 1 151 ? -26.824 -7.887 44.118 1.00 82.69 151 CYS A C 1
ATOM 1214 O O . CYS A 1 151 ? -27.905 -8.219 44.612 1.00 82.69 151 CYS A O 1
ATOM 1216 N N . MET A 1 152 ? -25.655 -8.176 44.704 1.00 80.12 152 MET A N 1
ATOM 1217 C CA . MET A 1 152 ? -25.578 -8.813 46.021 1.00 80.12 152 MET A CA 1
ATOM 1218 C C . MET A 1 152 ? -26.219 -7.942 47.107 1.00 80.12 152 MET A C 1
ATOM 1220 O O . MET A 1 152 ? -26.917 -8.463 47.968 1.00 80.12 152 MET A O 1
ATOM 1224 N N . GLU A 1 153 ? -26.016 -6.625 47.104 1.00 81.38 153 GLU A N 1
ATOM 1225 C CA . GLU A 1 153 ? -26.563 -5.703 48.114 1.00 81.38 153 GLU A CA 1
ATOM 1226 C C . GLU A 1 153 ? -28.095 -5.628 48.130 1.00 81.38 153 GLU A C 1
ATOM 1228 O O . GLU A 1 153 ? -28.682 -5.545 49.207 1.00 81.38 153 GLU A O 1
ATOM 1233 N N . ILE A 1 154 ? -28.738 -5.720 46.964 1.00 85.00 154 ILE A N 1
ATOM 1234 C CA . ILE A 1 154 ? -30.192 -5.533 46.814 1.00 85.00 154 ILE A CA 1
ATOM 1235 C C . ILE A 1 154 ? -30.962 -6.867 46.867 1.00 85.00 154 ILE A C 1
ATOM 1237 O O . ILE A 1 154 ? -32.172 -6.888 47.091 1.00 85.00 154 ILE A O 1
ATOM 1241 N N . THR A 1 155 ? -30.291 -8.004 46.666 1.00 84.25 155 THR A N 1
ATOM 1242 C CA . THR A 1 155 ? -30.961 -9.313 46.670 1.00 84.25 155 THR A CA 1
ATOM 1243 C C . THR A 1 155 ? -31.430 -9.725 48.064 1.00 84.25 155 THR A C 1
ATOM 1245 O O . THR A 1 155 ? -30.753 -9.510 49.071 1.00 84.25 155 THR A O 1
ATOM 1248 N N . CYS A 1 156 ? -32.602 -10.371 48.124 1.00 86.50 156 CYS A N 1
ATOM 1249 C CA . CYS A 1 156 ? -33.137 -10.898 49.376 1.00 86.50 156 CYS A CA 1
ATOM 1250 C C . CYS A 1 156 ? -32.223 -11.990 49.966 1.00 86.50 156 CYS A C 1
ATOM 1252 O O . CYS A 1 156 ? -31.436 -12.630 49.262 1.00 86.50 156 CYS A O 1
ATOM 1254 N N . GLN A 1 157 ? -32.355 -12.241 51.271 1.00 82.94 157 GLN A N 1
ATOM 1255 C CA . GLN A 1 157 ? -31.484 -13.172 51.994 1.00 82.94 157 GLN A CA 1
ATOM 1256 C C . GLN A 1 157 ? -31.569 -14.621 51.485 1.00 82.94 157 GLN A C 1
ATOM 1258 O O . GLN A 1 157 ? -30.558 -15.318 51.510 1.00 82.94 157 GLN A O 1
ATOM 1263 N N . ALA A 1 158 ? -32.733 -15.059 50.990 1.00 86.50 158 ALA A N 1
ATOM 1264 C CA . ALA A 1 158 ? -32.894 -16.385 50.392 1.00 86.50 158 ALA A CA 1
ATOM 1265 C C . ALA A 1 158 ? -32.078 -16.515 49.094 1.00 86.50 158 ALA A C 1
ATOM 1267 O O . ALA A 1 158 ? -31.233 -17.400 48.991 1.00 86.50 158 ALA A O 1
ATOM 1268 N N . CYS A 1 159 ? -32.239 -15.571 48.157 1.00 84.12 159 CYS A N 1
ATOM 1269 C CA . CYS A 1 159 ? -31.468 -15.546 46.912 1.00 84.12 159 CYS A CA 1
ATOM 1270 C C . CYS A 1 159 ? -29.959 -15.454 47.180 1.00 84.12 159 CYS A C 1
ATOM 1272 O O . CYS A 1 159 ? -29.181 -16.173 46.563 1.00 84.12 159 CYS A O 1
ATOM 1274 N N . ARG A 1 160 ? -29.526 -14.639 48.151 1.00 83.50 160 ARG A N 1
ATOM 1275 C CA . ARG A 1 160 ? -28.103 -14.529 48.521 1.00 83.50 160 ARG A CA 1
ATOM 1276 C C . ARG A 1 160 ? -27.457 -15.862 48.903 1.00 83.50 160 ARG A C 1
ATOM 1278 O O . ARG A 1 160 ? -26.280 -16.048 48.619 1.00 83.50 160 ARG A O 1
ATOM 1285 N N . GLN A 1 161 ? -28.180 -16.759 49.574 1.00 83.00 161 GLN A N 1
ATOM 1286 C CA . GLN A 1 161 ? -27.641 -18.075 49.936 1.00 83.00 161 GLN A CA 1
ATOM 1287 C C . GLN A 1 161 ? -27.573 -19.014 48.729 1.00 83.00 161 GLN A C 1
ATOM 1289 O O . GLN A 1 161 ? -26.637 -19.798 48.634 1.00 83.00 161 GLN A O 1
ATOM 1294 N N . SER A 1 162 ? -28.522 -18.904 47.798 1.00 81.62 162 SER A N 1
ATOM 1295 C CA . SER A 1 162 ? -28.566 -19.712 46.573 1.00 81.62 162 SER A CA 1
ATOM 1296 C C . SER A 1 162 ? -27.520 -19.313 45.525 1.00 81.62 162 SER A C 1
ATOM 1298 O O . SER A 1 162 ? -27.142 -20.149 44.715 1.00 81.62 162 SER A O 1
ATOM 1300 N N . PHE A 1 163 ? -27.071 -18.052 45.525 1.00 73.44 163 PHE A N 1
ATOM 1301 C CA . PHE A 1 163 ? -26.094 -17.508 44.568 1.00 73.44 163 PHE A CA 1
ATOM 1302 C C . PHE A 1 163 ? -24.682 -17.327 45.151 1.00 73.44 163 PHE A C 1
ATOM 1304 O O . PHE A 1 163 ? -23.828 -16.712 44.512 1.00 73.44 163 PHE A O 1
ATOM 1311 N N . ARG A 1 164 ? -24.412 -17.841 46.358 1.00 69.25 164 ARG A N 1
ATOM 1312 C CA . ARG A 1 164 ? -23.028 -17.983 46.826 1.00 69.25 164 ARG A CA 1
ATOM 1313 C C . ARG A 1 164 ? -22.347 -19.112 46.033 1.00 69.25 164 ARG A C 1
ATOM 1315 O O . ARG A 1 164 ? -22.970 -20.165 45.910 1.00 69.25 164 ARG A O 1
ATOM 1322 N N . PRO A 1 165 ? -21.128 -18.897 45.501 1.00 61.09 165 PRO A N 1
ATOM 1323 C CA . PRO A 1 165 ? -20.320 -19.964 44.914 1.00 61.09 165 PRO A CA 1
ATOM 1324 C C . PRO A 1 165 ? -20.041 -21.099 45.901 1.00 61.09 165 PRO A C 1
ATOM 1326 O O . PRO A 1 165 ? -19.881 -20.795 47.109 1.00 61.09 165 PRO A O 1
#

pLDDT: mean 72.47, std 24.3, range [34.12, 98.88]